Protein AF-A0A3D2ASB9-F1 (afdb_monomer_lite)

Secondary structure (DSSP, 8-state):
-PPPP-----EEEEEEETTEEEEEE-SSPPPPPTTPEEEEEETTEEEEEEEEEE-SSSEEEEE-

Foldseek 3Di:
DDDPDDDDQDWDFPDDDPQKTKTFTDDPDFDDDQQDWDWDDDPNDTDIWGFHADPDRGMTITGD

Sequence (64 aa):
MSKAPIVTNTGHITQVVG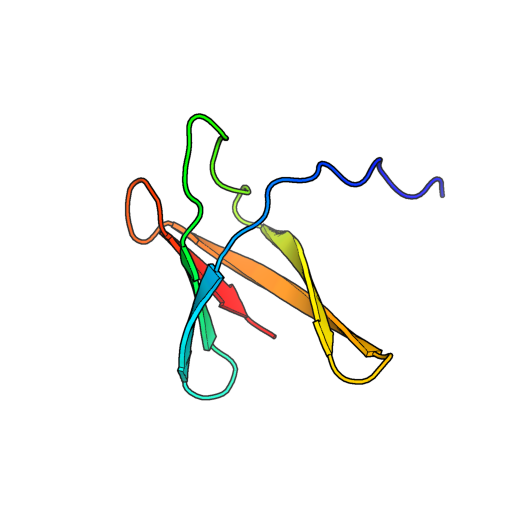VVVDVEFSGDAHLPAIYDALHVEQGGKTITLEVAQHLDEHTVRAIA

pLDDT: mean 89.56, std 13.28, range [48.25, 98.62]

Radius of gyration: 11.6 Å; chains: 1; bounding box: 29×25×31 Å

Structure (mmCIF, N/CA/C/O backbone):
data_AF-A0A3D2ASB9-F1
#
_entry.id   AF-A0A3D2ASB9-F1
#
loop_
_atom_site.group_PDB
_atom_site.id
_atom_site.type_symbol
_atom_site.label_atom_id
_atom_site.label_alt_id
_atom_site.label_comp_id
_atom_site.label_asym_id
_atom_site.label_entity_id
_atom_site.label_seq_id
_atom_site.pdbx_PDB_ins_code
_atom_site.Cartn_x
_atom_site.Cartn_y
_atom_site.Cartn_z
_atom_site.occupancy
_atom_site.B_iso_or_equiv
_atom_site.auth_seq_id
_atom_site.auth_comp_id
_atom_site.auth_asym_id
_atom_site.auth_atom_id
_atom_site.pdbx_PDB_model_num
ATOM 1 N N . MET A 1 1 ? 13.491 -12.609 14.515 1.00 48.25 1 MET A N 1
ATOM 2 C CA . MET A 1 1 ? 13.441 -12.098 13.129 1.00 48.25 1 MET A CA 1
ATOM 3 C C . MET A 1 1 ? 13.584 -10.585 13.207 1.00 48.25 1 MET A C 1
ATOM 5 O O . MET A 1 1 ? 12.813 -9.975 13.934 1.00 48.25 1 MET A O 1
ATOM 9 N N . SER A 1 2 ? 14.619 -9.999 12.599 1.00 55.38 2 SER A N 1
ATOM 10 C CA . SER A 1 2 ? 14.827 -8.542 12.615 1.00 55.38 2 SER A CA 1
ATOM 11 C C . SER A 1 2 ? 13.813 -7.892 11.677 1.00 55.38 2 SER A C 1
ATOM 13 O O . SER A 1 2 ? 13.708 -8.320 10.530 1.00 55.38 2 SER A O 1
ATOM 15 N N . LYS A 1 3 ? 13.055 -6.898 12.151 1.00 53.22 3 LYS A N 1
ATOM 16 C CA . LYS A 1 3 ? 12.166 -6.098 11.297 1.00 53.22 3 LYS A CA 1
ATOM 17 C C . LYS A 1 3 ? 13.043 -5.423 10.234 1.00 53.22 3 LYS A C 1
ATOM 19 O O . LYS A 1 3 ? 14.062 -4.828 10.589 1.00 53.22 3 LYS A O 1
ATOM 24 N N . ALA A 1 4 ? 12.707 -5.591 8.956 1.00 58.03 4 ALA A N 1
ATOM 25 C CA . ALA A 1 4 ? 13.421 -4.927 7.870 1.00 58.03 4 ALA A CA 1
ATOM 26 C C . ALA A 1 4 ? 13.383 -3.397 8.081 1.00 58.03 4 ALA A C 1
ATOM 28 O O . ALA A 1 4 ? 12.414 -2.893 8.661 1.00 58.03 4 ALA A O 1
ATOM 29 N N . PRO A 1 5 ? 14.430 -2.660 7.671 1.00 59.47 5 PRO A N 1
ATOM 30 C CA . PRO A 1 5 ? 14.446 -1.207 7.782 1.00 59.47 5 PRO A CA 1
ATOM 31 C C . PRO A 1 5 ? 13.244 -0.618 7.033 1.00 59.47 5 PRO A C 1
ATOM 33 O O . PRO A 1 5 ? 12.986 -0.983 5.889 1.00 59.47 5 PRO A O 1
ATOM 36 N N . ILE A 1 6 ? 12.501 0.280 7.686 1.00 62.22 6 ILE A N 1
ATOM 37 C CA . ILE A 1 6 ? 11.393 0.996 7.047 1.00 62.22 6 ILE A CA 1
ATOM 38 C C . ILE A 1 6 ? 12.010 2.044 6.122 1.00 62.22 6 ILE A C 1
ATOM 40 O O . ILE A 1 6 ? 12.590 3.023 6.591 1.00 62.22 6 ILE A O 1
ATOM 44 N N . VAL A 1 7 ? 11.916 1.820 4.813 1.00 66.88 7 VAL A N 1
ATOM 45 C CA . VAL A 1 7 ? 12.281 2.819 3.806 1.00 66.88 7 VAL A CA 1
ATOM 46 C C . VAL A 1 7 ? 11.147 3.838 3.733 1.00 66.88 7 VAL A C 1
ATOM 48 O O . VAL A 1 7 ? 9.995 3.482 3.499 1.00 66.88 7 VAL A O 1
ATOM 51 N N . THR A 1 8 ? 11.456 5.109 3.970 1.00 67.50 8 THR A N 1
ATOM 52 C CA . THR A 1 8 ? 10.467 6.191 3.963 1.00 67.50 8 THR A CA 1
ATOM 53 C C . THR A 1 8 ? 10.253 6.702 2.539 1.00 67.50 8 THR A C 1
ATOM 55 O O . THR A 1 8 ? 10.858 7.697 2.144 1.00 67.50 8 THR A O 1
ATOM 58 N N . ASN A 1 9 ? 9.411 6.007 1.770 1.00 83.19 9 ASN A N 1
ATOM 59 C CA . ASN A 1 9 ? 8.767 6.559 0.578 1.00 83.19 9 ASN A CA 1
ATOM 60 C C . ASN A 1 9 ? 7.298 6.851 0.928 1.00 83.19 9 ASN A C 1
ATOM 62 O O . ASN A 1 9 ? 6.527 5.922 1.166 1.00 83.19 9 ASN A O 1
ATOM 66 N N . THR A 1 10 ? 6.931 8.127 1.050 1.00 88.88 10 THR A N 1
ATOM 67 C CA . THR A 1 10 ? 5.595 8.532 1.510 1.00 88.88 10 THR A CA 1
ATOM 68 C C . THR A 1 10 ? 4.681 8.762 0.314 1.00 88.88 10 THR A C 1
ATOM 70 O O . THR A 1 10 ? 4.933 9.657 -0.487 1.00 88.88 10 THR A O 1
ATOM 73 N N . GLY A 1 11 ? 3.607 7.980 0.229 1.00 93.19 11 GLY A N 1
ATOM 74 C CA . GLY A 1 11 ? 2.542 8.167 -0.754 1.00 93.19 11 GLY A CA 1
ATOM 75 C C . GLY A 1 11 ? 1.319 8.887 -0.181 1.00 93.19 11 GLY A C 1
ATOM 76 O O . GLY A 1 11 ? 1.160 9.024 1.034 1.00 93.19 11 GLY A O 1
ATOM 77 N N . HIS A 1 12 ? 0.434 9.323 -1.070 1.00 95.00 12 HIS A N 1
ATOM 78 C CA . HIS A 1 12 ? -0.849 9.944 -0.781 1.00 95.00 12 HIS A CA 1
ATOM 79 C C . HIS A 1 12 ? -1.990 9.034 -1.256 1.00 95.00 12 HIS A C 1
ATOM 81 O O . HIS A 1 12 ? -2.021 8.614 -2.411 1.00 95.00 12 HIS A O 1
ATOM 87 N N . ILE A 1 13 ? -2.951 8.734 -0.377 1.00 96.88 13 ILE A N 1
ATOM 88 C CA . ILE A 1 13 ? -4.134 7.939 -0.740 1.00 96.88 13 ILE A CA 1
ATOM 89 C C . ILE A 1 13 ? -5.039 8.782 -1.642 1.00 96.88 13 ILE A C 1
ATOM 91 O O . ILE A 1 13 ? -5.575 9.799 -1.204 1.00 96.88 13 ILE A O 1
ATOM 95 N N . THR A 1 14 ? -5.240 8.354 -2.886 1.00 98.00 14 THR A N 1
ATOM 96 C CA . THR A 1 14 ? -6.074 9.071 -3.865 1.00 98.00 14 THR A CA 1
ATOM 97 C C . THR A 1 14 ? -7.496 8.528 -3.925 1.00 98.00 14 THR A C 1
ATOM 99 O O . THR A 1 14 ? -8.430 9.279 -4.209 1.00 98.00 14 THR A O 1
ATOM 102 N N . GLN A 1 15 ? -7.686 7.240 -3.624 1.00 98.44 15 GLN A N 1
ATOM 103 C CA . GLN A 1 15 ? -8.989 6.589 -3.701 1.00 98.44 15 GLN A CA 1
ATOM 104 C C . GLN A 1 15 ? -9.125 5.439 -2.695 1.00 98.44 15 GLN A C 1
ATOM 106 O O . GLN A 1 15 ? -8.178 4.692 -2.460 1.00 98.44 15 GLN A O 1
ATOM 111 N N . VAL A 1 16 ? -10.336 5.261 -2.151 1.00 98.00 16 VAL A N 1
ATOM 112 C CA . VAL A 1 16 ? -10.720 4.107 -1.322 1.00 98.00 16 VAL A CA 1
ATOM 113 C C . VAL A 1 16 ? -12.045 3.536 -1.831 1.00 98.00 16 VAL A C 1
ATOM 115 O O . VAL A 1 16 ? -13.074 4.211 -1.781 1.00 98.00 16 VAL A O 1
ATOM 118 N N . VAL A 1 17 ? -12.033 2.286 -2.301 1.00 98.00 17 VAL A N 1
ATOM 119 C CA . VAL A 1 17 ? -13.225 1.542 -2.744 1.00 98.00 17 VAL A CA 1
ATOM 120 C C . VAL A 1 17 ? -13.270 0.195 -2.025 1.00 98.00 17 VAL A C 1
ATOM 122 O O . VAL A 1 17 ? -12.645 -0.782 -2.437 1.00 98.00 17 VAL A O 1
ATOM 125 N N . GLY A 1 18 ? -14.027 0.131 -0.928 1.00 96.81 18 GLY A N 1
ATOM 126 C CA . GLY A 1 18 ? -14.066 -1.063 -0.082 1.00 96.81 18 GLY A CA 1
ATOM 127 C C . GLY A 1 18 ? -12.684 -1.367 0.501 1.00 96.81 18 GLY A C 1
ATOM 128 O O . GLY A 1 18 ? -12.130 -0.534 1.210 1.00 96.81 18 GLY A O 1
ATOM 129 N N . VAL A 1 19 ? -12.141 -2.551 0.198 1.00 97.44 19 VAL A N 1
ATOM 130 C CA . VAL A 1 19 ? -10.795 -2.984 0.632 1.00 97.44 19 VAL A CA 1
ATOM 131 C C . VAL A 1 19 ? -9.672 -2.526 -0.305 1.00 97.44 19 VAL A C 1
ATOM 133 O O . VAL A 1 19 ? -8.505 -2.738 0.000 1.00 97.44 19 VAL A O 1
ATOM 136 N N . VAL A 1 20 ? -10.013 -1.930 -1.451 1.00 98.44 20 VAL A N 1
ATOM 137 C CA . VAL A 1 20 ? -9.048 -1.486 -2.461 1.00 98.44 20 VAL A CA 1
ATOM 138 C C . VAL A 1 20 ? -8.687 -0.026 -2.217 1.00 98.44 20 VAL A C 1
ATOM 140 O O . VAL A 1 20 ? -9.573 0.827 -2.111 1.00 98.44 20 VAL A O 1
ATOM 1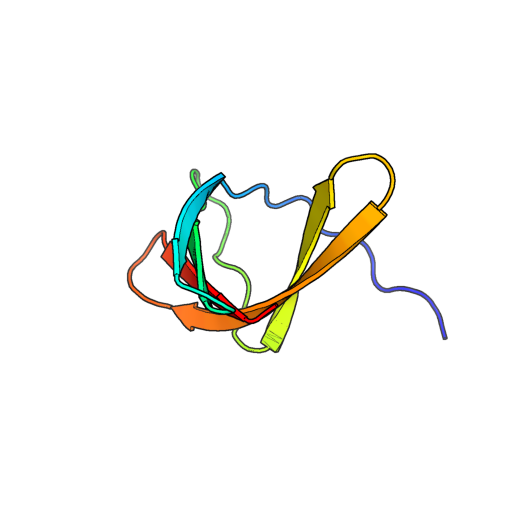43 N N . VAL A 1 21 ? -7.390 0.261 -2.159 1.00 98.62 21 VAL A N 1
ATOM 144 C CA . VAL A 1 21 ? -6.838 1.590 -1.886 1.00 98.62 21 VAL A CA 1
ATOM 145 C C . VAL A 1 21 ? -5.824 1.941 -2.967 1.00 98.62 21 VAL A C 1
ATOM 147 O O . VAL A 1 21 ? -4.839 1.229 -3.135 1.00 98.62 21 VAL A O 1
ATOM 150 N N . ASP A 1 22 ? -6.042 3.041 -3.683 1.00 98.44 22 ASP A N 1
ATOM 151 C CA . ASP A 1 22 ? -5.061 3.557 -4.642 1.00 98.44 22 ASP A CA 1
ATOM 152 C C . ASP A 1 22 ? -4.191 4.618 -3.948 1.00 98.44 22 ASP A C 1
ATOM 154 O O . ASP A 1 22 ? -4.700 5.485 -3.226 1.00 98.44 22 ASP A O 1
ATOM 158 N N . VAL A 1 23 ? -2.872 4.521 -4.129 1.00 97.75 23 VAL A N 1
ATOM 159 C CA . VAL A 1 23 ? -1.871 5.380 -3.481 1.00 97.75 23 VAL A CA 1
ATOM 160 C C . VAL A 1 23 ? -0.908 5.917 -4.531 1.00 97.75 23 VAL A C 1
ATOM 162 O O . VAL A 1 23 ? -0.252 5.147 -5.230 1.00 97.75 23 VAL A O 1
ATOM 165 N N . GLU A 1 24 ? -0.817 7.239 -4.621 1.00 96.31 24 GLU A N 1
ATOM 166 C CA . GLU A 1 24 ? 0.117 7.955 -5.489 1.00 96.31 24 GLU A CA 1
ATOM 167 C C . GLU A 1 24 ? 1.404 8.281 -4.721 1.00 96.31 24 GLU A C 1
ATOM 169 O O . GLU A 1 24 ? 1.360 8.774 -3.596 1.00 96.31 24 GLU A O 1
ATOM 174 N N . PHE A 1 25 ? 2.559 8.027 -5.322 1.00 94.12 25 PHE A N 1
ATOM 175 C CA . PHE A 1 25 ? 3.880 8.358 -4.802 1.00 94.12 25 PHE A CA 1
ATOM 176 C C . PHE A 1 25 ? 4.510 9.427 -5.694 1.00 94.12 25 PHE A C 1
ATOM 178 O O . PHE A 1 25 ? 4.620 9.257 -6.906 1.00 94.12 25 PHE A O 1
ATOM 185 N N . SER A 1 26 ? 4.929 10.537 -5.088 1.00 85.06 26 SER A N 1
ATOM 186 C CA . SER A 1 26 ? 5.542 11.666 -5.796 1.00 85.06 26 SER A CA 1
ATOM 187 C C . SER A 1 26 ? 7.065 11.691 -5.614 1.00 85.06 26 SER A C 1
ATOM 189 O O . SER A 1 26 ? 7.578 11.316 -4.560 1.00 85.06 26 SER A O 1
ATOM 191 N N . GLY A 1 27 ? 7.784 12.235 -6.601 1.00 77.19 27 GLY A N 1
ATOM 192 C CA . GLY A 1 27 ? 9.235 12.471 -6.552 1.00 77.19 27 GLY A CA 1
ATOM 193 C C . GLY A 1 27 ? 10.068 11.395 -7.256 1.00 77.19 27 GLY A C 1
ATOM 194 O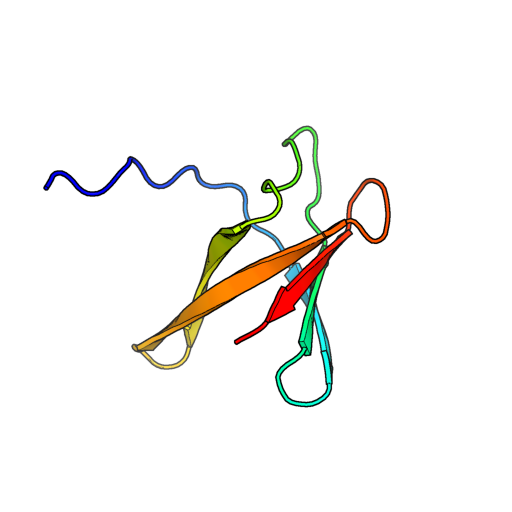 O . GLY A 1 27 ? 9.531 10.529 -7.935 1.00 77.19 27 GLY A O 1
ATOM 195 N N . ASP A 1 28 ? 11.392 11.444 -7.079 1.00 66.75 28 ASP A N 1
ATOM 196 C CA . ASP A 1 28 ? 12.350 10.513 -7.7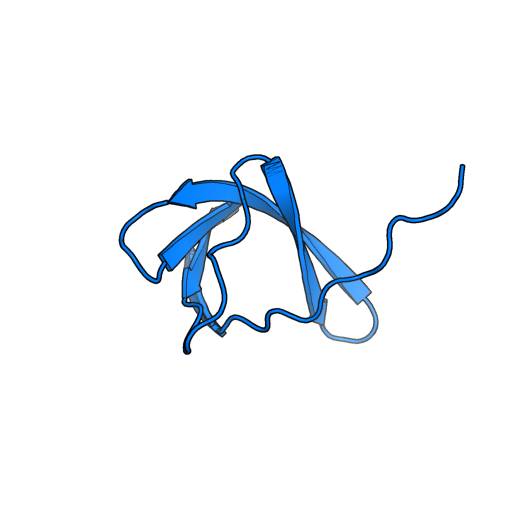12 1.00 66.75 28 ASP A CA 1
ATOM 197 C C . ASP A 1 28 ? 12.411 9.130 -7.024 1.00 66.75 28 ASP A C 1
ATOM 199 O O . ASP A 1 28 ? 13.324 8.334 -7.259 1.00 66.75 28 ASP A O 1
ATOM 203 N N . ALA A 1 29 ? 11.481 8.846 -6.109 1.00 69.88 29 ALA A N 1
ATOM 204 C CA . ALA A 1 29 ? 11.460 7.603 -5.356 1.00 69.88 29 ALA A CA 1
ATOM 205 C C . ALA A 1 29 ? 10.764 6.497 -6.159 1.00 69.88 29 ALA A C 1
ATOM 207 O O . ALA A 1 29 ? 9.645 6.668 -6.637 1.00 69.88 29 ALA A O 1
ATOM 208 N N . HIS A 1 30 ? 11.414 5.336 -6.271 1.00 83.44 30 HIS A N 1
ATOM 209 C CA . HIS A 1 30 ? 10.829 4.161 -6.918 1.00 83.44 30 HIS A CA 1
ATOM 210 C C . HIS A 1 30 ? 9.513 3.753 -6.247 1.00 83.44 30 HIS A C 1
ATOM 212 O O . HIS A 1 30 ? 9.417 3.750 -5.013 1.00 83.44 30 HIS A O 1
ATOM 218 N N . LEU A 1 31 ? 8.531 3.352 -7.059 1.00 92.56 31 LEU A N 1
ATOM 219 C CA . LEU A 1 31 ? 7.295 2.769 -6.549 1.00 92.56 31 LEU A CA 1
ATOM 220 C C . LEU A 1 31 ? 7.592 1.542 -5.679 1.00 92.56 31 LEU A C 1
ATOM 222 O O . LEU A 1 31 ? 8.444 0.729 -6.055 1.00 92.56 31 LEU A O 1
ATOM 226 N N . PRO A 1 32 ? 6.878 1.374 -4.551 1.00 94.50 32 PRO A N 1
ATOM 227 C CA . PRO A 1 32 ? 6.890 0.123 -3.804 1.00 94.50 32 PRO A CA 1
ATOM 228 C C . PRO A 1 32 ? 6.593 -1.063 -4.725 1.00 94.50 32 PRO A C 1
ATOM 230 O O . PRO A 1 32 ? 5.743 -0.971 -5.616 1.00 94.50 32 PRO A O 1
ATOM 233 N N . ALA A 1 33 ? 7.302 -2.171 -4.537 1.00 94.62 33 ALA A N 1
ATOM 234 C CA . ALA A 1 33 ? 7.123 -3.359 -5.354 1.00 94.62 33 ALA A CA 1
ATOM 235 C C . ALA A 1 33 ? 5.762 -4.014 -5.080 1.00 94.62 33 ALA A C 1
ATOM 237 O O . ALA A 1 33 ? 5.151 -3.826 -4.030 1.00 94.62 33 ALA A O 1
ATOM 238 N N . ILE A 1 34 ? 5.287 -4.828 -6.023 1.00 96.69 34 ILE A N 1
ATOM 239 C CA . ILE A 1 34 ? 4.153 -5.720 -5.761 1.00 96.69 34 ILE A CA 1
ATOM 240 C C . ILE A 1 34 ? 4.531 -6.644 -4.593 1.00 96.69 34 ILE A C 1
ATOM 242 O O . ILE A 1 34 ? 5.656 -7.144 -4.544 1.00 96.69 34 ILE A O 1
ATOM 246 N N . TYR A 1 35 ? 3.584 -6.854 -3.679 1.00 96.56 35 TYR A N 1
ATOM 247 C CA . TYR A 1 35 ? 3.722 -7.532 -2.385 1.00 96.56 35 TYR A CA 1
ATOM 248 C C . TYR A 1 35 ? 4.448 -6.740 -1.284 1.00 96.56 35 TYR A C 1
ATOM 250 O O . TYR A 1 35 ? 4.569 -7.246 -0.166 1.00 96.56 35 TYR A O 1
ATOM 258 N N . ASP A 1 36 ? 4.889 -5.500 -1.537 1.00 95.06 36 ASP A N 1
ATOM 259 C CA . ASP A 1 36 ? 5.371 -4.632 -0.458 1.00 95.06 36 ASP A CA 1
ATOM 260 C C . ASP A 1 36 ? 4.218 -4.183 0.448 1.00 95.06 36 ASP A C 1
ATOM 262 O O . ASP A 1 36 ? 3.084 -3.964 0.013 1.00 95.06 36 ASP A O 1
ATOM 266 N N . ALA A 1 37 ? 4.537 -4.001 1.730 1.00 95.44 37 ALA A N 1
ATOM 267 C CA . ALA A 1 37 ? 3.606 -3.503 2.731 1.00 95.44 37 ALA A CA 1
ATOM 268 C C . ALA A 1 37 ? 3.661 -1.971 2.837 1.00 95.44 37 ALA A C 1
ATOM 270 O O . ALA A 1 37 ? 4.696 -1.393 3.182 1.00 95.44 37 ALA A O 1
ATOM 271 N N . LEU A 1 38 ? 2.520 -1.314 2.647 1.00 95.50 38 LEU A N 1
ATOM 272 C CA . LEU A 1 38 ? 2.310 0.087 2.999 1.00 95.50 38 LEU A CA 1
ATOM 273 C C . LEU A 1 38 ? 1.751 0.176 4.418 1.00 95.50 38 LEU A C 1
ATOM 275 O O . LEU A 1 38 ? 0.946 -0.655 4.835 1.00 95.50 38 LEU A O 1
ATOM 279 N N . HIS A 1 39 ? 2.169 1.195 5.162 1.00 95.00 39 HIS A N 1
ATOM 280 C CA . HIS A 1 39 ? 1.718 1.420 6.532 1.00 95.00 39 HIS A CA 1
ATOM 281 C C . HIS A 1 39 ? 1.029 2.777 6.617 1.00 95.00 39 HIS A C 1
ATOM 283 O O . HIS A 1 39 ? 1.632 3.804 6.307 1.00 95.00 39 HIS A O 1
ATOM 289 N N . VAL A 1 40 ? -0.230 2.772 7.044 1.00 94.25 40 VAL A N 1
ATOM 290 C CA . VAL A 1 40 ? -1.035 3.975 7.247 1.00 94.25 40 VAL A CA 1
ATOM 291 C C . VAL A 1 40 ? -1.313 4.120 8.734 1.00 94.25 40 VAL A C 1
ATOM 293 O O . VAL A 1 40 ? -1.935 3.256 9.348 1.00 94.25 40 VAL A O 1
ATOM 296 N N . GLU A 1 41 ? -0.868 5.229 9.314 1.00 92.38 41 GLU A N 1
ATOM 297 C CA . GLU A 1 41 ? -1.176 5.568 10.700 1.00 92.38 41 GLU A CA 1
ATOM 298 C C . GLU A 1 41 ? -2.516 6.305 10.769 1.00 92.38 41 GLU A C 1
ATOM 300 O O . GLU A 1 41 ? -2.675 7.398 10.224 1.00 92.38 41 GLU A O 1
ATOM 305 N N . GLN A 1 42 ? -3.492 5.712 11.457 1.00 90.38 42 GLN A N 1
ATOM 306 C CA . GLN A 1 42 ? -4.834 6.267 11.608 1.00 90.38 42 GLN A CA 1
ATOM 307 C C . GLN A 1 42 ? -5.321 6.068 13.045 1.00 90.38 42 GLN A C 1
ATOM 309 O O . GLN A 1 42 ? -5.486 4.948 13.520 1.00 90.38 42 GLN A O 1
ATOM 314 N N . GLY A 1 43 ? -5.533 7.168 13.773 1.00 92.50 43 GLY A N 1
ATOM 315 C CA . GLY A 1 43 ? -6.116 7.120 15.121 1.00 92.50 43 GLY A CA 1
ATOM 316 C C . GLY A 1 43 ? -5.334 6.266 16.131 1.00 92.50 43 GLY A C 1
ATOM 317 O O . GLY A 1 43 ? -5.947 5.619 16.978 1.00 92.50 43 GLY A O 1
ATOM 318 N N . GLY A 1 44 ? -4.001 6.226 16.029 1.00 93.69 44 GLY A N 1
ATOM 319 C CA . GLY A 1 44 ? -3.141 5.412 16.900 1.00 93.69 44 GLY A CA 1
ATOM 320 C C . GLY A 1 44 ? -3.109 3.921 16.546 1.00 93.69 44 GLY A C 1
ATOM 321 O O . GLY A 1 44 ? -2.640 3.115 17.349 1.00 93.69 44 GLY A O 1
ATOM 322 N N . LYS A 1 45 ? -3.625 3.548 15.370 1.00 93.50 45 LYS A N 1
ATOM 323 C CA . LYS A 1 45 ? -3.521 2.207 14.800 1.00 93.50 45 LYS A CA 1
ATOM 324 C C . LYS A 1 45 ? -2.738 2.261 13.495 1.00 93.50 45 LYS A C 1
ATOM 326 O O . LYS A 1 45 ? -2.955 3.154 12.678 1.00 93.50 45 LYS A O 1
ATOM 331 N N . THR A 1 46 ? -1.920 1.241 13.282 1.00 95.06 46 THR A N 1
ATOM 332 C CA . THR A 1 46 ? -1.281 0.978 11.998 1.00 95.06 46 THR A CA 1
ATOM 333 C C . THR A 1 46 ? -2.194 0.089 11.162 1.00 95.06 46 THR A C 1
ATOM 335 O O . THR A 1 46 ? -2.508 -1.033 11.562 1.00 95.06 46 THR A O 1
ATOM 338 N N . ILE A 1 47 ? -2.623 0.589 10.009 1.00 95.12 47 ILE A N 1
ATOM 339 C CA . ILE A 1 47 ? -3.293 -0.188 8.967 1.00 95.12 47 ILE A CA 1
ATOM 340 C C . ILE A 1 47 ? -2.215 -0.614 7.972 1.00 95.12 47 ILE A C 1
ATOM 342 O O . ILE A 1 47 ? -1.450 0.223 7.490 1.00 95.12 47 ILE A O 1
ATOM 346 N N . THR A 1 48 ? -2.141 -1.909 7.682 1.00 96.50 48 THR A N 1
ATOM 347 C CA . THR A 1 48 ? -1.220 -2.457 6.684 1.00 96.50 48 THR A CA 1
ATOM 348 C C . THR A 1 48 ? -1.976 -2.676 5.386 1.00 96.50 48 THR A C 1
ATOM 350 O O . THR A 1 48 ? -3.044 -3.271 5.408 1.00 96.50 48 THR A O 1
ATOM 353 N N . LEU A 1 49 ? -1.419 -2.200 4.276 1.00 97.69 49 LEU A N 1
ATOM 354 C CA . LEU A 1 49 ? -1.919 -2.475 2.932 1.00 97.69 49 LEU A CA 1
ATOM 355 C C . LEU A 1 49 ? -0.855 -3.265 2.170 1.00 97.69 49 LEU A C 1
ATOM 357 O O . LEU A 1 49 ? 0.327 -2.961 2.300 1.00 97.69 49 LEU A O 1
ATOM 361 N N . GLU A 1 50 ? -1.245 -4.232 1.353 1.00 98.19 50 GLU A N 1
ATOM 362 C CA . GLU A 1 50 ? -0.335 -4.943 0.449 1.00 98.19 50 GLU A CA 1
ATOM 363 C C . GLU A 1 50 ? -0.464 -4.380 -0.966 1.00 98.19 50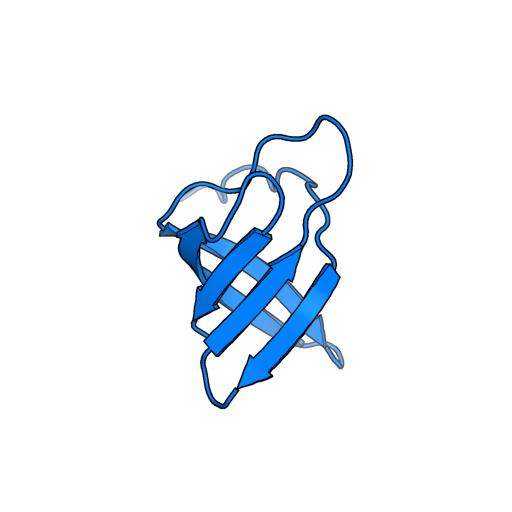 GLU A C 1
ATOM 365 O O . GLU A 1 50 ? -1.572 -4.285 -1.495 1.00 98.19 50 GLU A O 1
ATOM 370 N N . VAL A 1 51 ? 0.653 -4.012 -1.596 1.00 97.94 51 VAL A N 1
ATOM 371 C CA . VAL A 1 51 ? 0.663 -3.561 -2.993 1.00 97.94 51 VAL A CA 1
ATOM 372 C C . VAL A 1 51 ? 0.312 -4.727 -3.914 1.00 97.94 51 VAL A C 1
ATOM 374 O O . VAL A 1 51 ? 1.054 -5.698 -4.013 1.00 97.94 51 VAL A O 1
ATOM 377 N N . ALA A 1 52 ? -0.791 -4.610 -4.646 1.00 98.62 52 ALA A N 1
ATOM 378 C CA . ALA A 1 52 ? -1.277 -5.638 -5.562 1.00 98.62 52 ALA A CA 1
ATOM 379 C C . ALA A 1 52 ? -0.923 -5.346 -7.029 1.00 98.62 52 ALA A C 1
ATOM 381 O O . ALA A 1 52 ? -0.767 -6.272 -7.825 1.00 98.62 52 ALA A O 1
ATOM 382 N N . GLN A 1 53 ? -0.820 -4.069 -7.414 1.00 98.44 53 GLN A N 1
ATOM 383 C CA . GLN A 1 53 ? -0.578 -3.680 -8.805 1.00 98.44 53 GLN A CA 1
ATOM 384 C C . GLN A 1 53 ? 0.050 -2.285 -8.911 1.00 98.44 53 GLN A C 1
ATOM 386 O O . GLN A 1 53 ? -0.255 -1.405 -8.111 1.00 98.44 53 GLN A O 1
ATOM 391 N N . HIS A 1 54 ? 0.845 -2.050 -9.954 1.00 97.62 54 HIS A N 1
ATOM 392 C CA . HIS A 1 54 ? 1.142 -0.701 -10.452 1.00 97.62 54 HIS A CA 1
ATOM 393 C C . HIS A 1 54 ? 0.069 -0.291 -11.469 1.00 97.62 54 HIS A C 1
ATOM 395 O O . HIS A 1 54 ? -0.254 -1.058 -12.381 1.00 97.62 54 HIS A O 1
ATOM 401 N N . LEU A 1 55 ? -0.536 0.880 -11.283 1.00 97.19 55 LEU A N 1
ATOM 402 C CA . LEU A 1 55 ? -1.546 1.424 -12.197 1.00 97.19 55 LEU A CA 1
ATOM 403 C C . LEU A 1 55 ? -0.898 2.288 -13.286 1.00 97.19 55 LEU A C 1
ATOM 405 O O . LEU A 1 55 ? -1.325 2.236 -14.437 1.00 97.19 55 LEU A O 1
ATOM 409 N N . ASP A 1 56 ? 0.144 3.033 -12.916 1.00 94.69 56 ASP A N 1
ATOM 410 C CA . ASP A 1 56 ? 0.959 3.885 -13.782 1.00 94.69 56 ASP A CA 1
ATOM 411 C C . ASP A 1 56 ? 2.356 4.102 -13.153 1.00 94.69 56 ASP A C 1
ATOM 413 O O . ASP A 1 56 ? 2.763 3.344 -12.272 1.00 94.69 56 ASP A O 1
ATOM 417 N N . GLU A 1 57 ? 3.110 5.101 -13.623 1.00 92.62 57 GLU A N 1
ATOM 418 C CA . GLU A 1 57 ? 4.472 5.420 -13.158 1.00 92.62 57 GLU A CA 1
ATOM 419 C C . GLU A 1 57 ? 4.535 5.959 -11.716 1.00 92.62 57 GLU A C 1
ATOM 421 O O . GLU A 1 57 ? 5.604 5.944 -11.102 1.00 92.62 57 GLU A O 1
ATOM 426 N N . HIS A 1 58 ? 3.409 6.412 -11.161 1.00 94.44 58 HIS A N 1
ATOM 427 C CA . HIS A 1 58 ? 3.325 7.068 -9.854 1.00 94.44 58 HIS A CA 1
ATOM 428 C C . HIS A 1 58 ? 2.313 6.418 -8.907 1.00 94.44 58 HIS A C 1
ATOM 430 O O . HIS A 1 58 ? 2.352 6.674 -7.707 1.00 94.44 58 HIS A O 1
ATOM 436 N N . THR A 1 59 ? 1.441 5.542 -9.397 1.00 96.56 59 THR A N 1
ATOM 437 C CA . THR A 1 59 ? 0.308 5.036 -8.622 1.00 96.56 59 THR A CA 1
ATOM 438 C C . THR A 1 59 ? 0.362 3.528 -8.460 1.00 96.56 59 THR A C 1
ATOM 440 O O . THR A 1 59 ? 0.484 2.770 -9.426 1.00 96.56 59 THR A O 1
ATOM 443 N N . VAL A 1 60 ? 0.168 3.072 -7.224 1.00 97.94 60 VAL A N 1
ATOM 444 C CA . VAL A 1 60 ? -0.066 1.662 -6.914 1.00 97.94 60 VAL A CA 1
ATOM 445 C C . VAL A 1 60 ? -1.494 1.442 -6.435 1.00 97.94 60 VAL A C 1
ATOM 447 O O . VAL A 1 60 ? -2.099 2.305 -5.800 1.00 97.94 60 VAL A O 1
ATOM 450 N N . ARG A 1 61 ? -2.012 0.246 -6.692 1.00 98.62 61 ARG A N 1
ATOM 451 C CA . ARG A 1 61 ? -3.211 -0.289 -6.057 1.00 98.62 61 ARG A CA 1
ATOM 452 C C . ARG A 1 61 ? -2.802 -1.237 -4.945 1.00 98.62 61 ARG A C 1
ATOM 454 O O . ARG A 1 61 ? -2.053 -2.182 -5.194 1.00 98.62 61 ARG A O 1
ATOM 461 N N . ALA A 1 62 ? -3.330 -1.012 -3.752 1.00 98.56 62 ALA A N 1
ATOM 462 C CA . ALA A 1 62 ? -3.107 -1.827 -2.572 1.00 98.56 62 ALA A CA 1
ATOM 463 C C . ALA A 1 62 ? -4.421 -2.384 -1.999 1.00 98.56 62 ALA A C 1
ATOM 465 O O . ALA A 1 62 ? -5.513 -1.901 -2.314 1.00 98.56 62 ALA A O 1
ATOM 466 N N . ILE A 1 63 ? -4.310 -3.423 -1.171 1.00 98.19 63 ILE A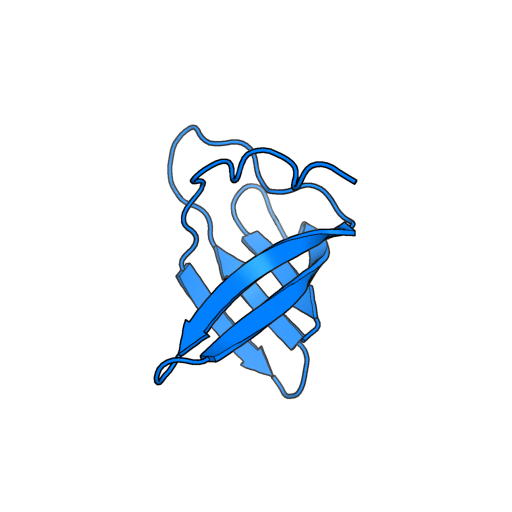 N 1
ATOM 467 C CA . ILE A 1 63 ? -5.432 -4.103 -0.510 1.00 98.19 63 ILE A CA 1
ATOM 468 C C . ILE A 1 63 ? -5.208 -4.080 1.006 1.00 98.19 63 ILE A C 1
ATOM 470 O O . ILE A 1 63 ? -4.096 -4.358 1.450 1.00 98.19 63 ILE A O 1
ATOM 474 N N . ALA A 1 64 ? -6.246 -3.722 1.771 1.00 94.44 64 ALA A N 1
ATOM 475 C CA . ALA A 1 64 ? -6.246 -3.676 3.241 1.00 94.44 64 ALA A CA 1
ATOM 476 C C . ALA A 1 64 ? -6.558 -5.023 3.911 1.00 94.44 64 ALA A C 1
ATOM 478 O O . ALA A 1 64 ? -7.337 -5.811 3.324 1.00 94.44 64 ALA A O 1
#